Protein AF-A0A813WEJ1-F1 (afdb_monomer_lite)

Sequence (98 aa):
MAIYKSVVPVIDIGNVSFIVNTKKCGKGSIKCVATHADGKEAVVINEKLEEYIYRIKVLVKKTGPLHLHIDYVPPNSNIQLTSKSSKKIKSFNNYLKT

Foldseek 3Di:
DDDPPPPDPPPPCQKDKDKFFCVVVPQFDKDKWKAFPVRDTWDWDWADDDRGIIMIMTGDPDDDDMDMDMDTGHPPPPPPDDPDDDDDDPDPPDPPDD

Structure (mmCIF, N/CA/C/O backbone):
data_AF-A0A813WEJ1-F1
#
_entry.id   AF-A0A813WEJ1-F1
#
loop_
_atom_site.group_PDB
_atom_site.id
_atom_site.type_symbol
_atom_site.label_atom_id
_atom_site.label_alt_id
_atom_site.label_comp_id
_atom_site.label_asym_id
_atom_site.label_entity_id
_atom_site.label_seq_id
_atom_site.pdbx_PDB_ins_code
_atom_site.Cartn_x
_atom_site.Cartn_y
_atom_site.Cartn_z
_atom_site.occupancy
_atom_site.B_iso_or_equiv
_atom_site.auth_seq_id
_atom_site.auth_comp_id
_atom_site.auth_asym_id
_atom_site.auth_atom_id
_atom_site.pdbx_PDB_model_num
ATOM 1 N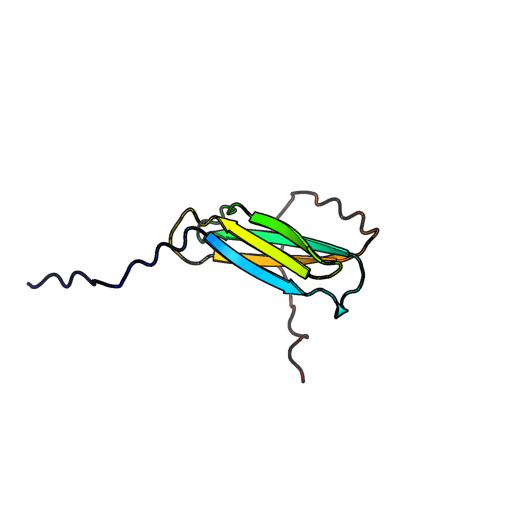 N . MET A 1 1 ? 10.778 -18.498 -42.427 1.00 39.62 1 MET A N 1
ATOM 2 C CA . MET A 1 1 ? 10.927 -18.476 -40.956 1.00 39.62 1 MET A CA 1
ATOM 3 C C . MET A 1 1 ? 9.915 -17.467 -40.423 1.00 39.62 1 MET A C 1
ATOM 5 O O . MET A 1 1 ? 10.108 -16.275 -40.614 1.00 39.62 1 MET A O 1
ATOM 9 N N . ALA A 1 2 ? 8.764 -17.923 -39.925 1.00 41.25 2 ALA A N 1
ATOM 10 C CA . ALA A 1 2 ? 7.705 -17.024 -39.467 1.00 41.25 2 ALA A CA 1
ATOM 11 C C . ALA A 1 2 ? 8.051 -16.509 -38.064 1.00 41.25 2 ALA A C 1
ATOM 13 O O . ALA A 1 2 ? 8.166 -17.290 -37.122 1.00 41.25 2 ALA A O 1
ATOM 14 N N . ILE A 1 3 ? 8.255 -15.198 -37.937 1.00 49.69 3 ILE A N 1
ATOM 15 C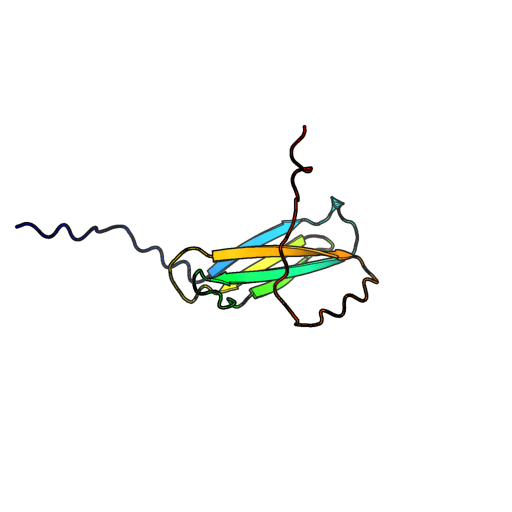 CA . ILE A 1 3 ? 8.435 -14.534 -36.646 1.00 49.69 3 ILE A CA 1
ATOM 16 C C . ILE A 1 3 ? 7.047 -14.464 -36.007 1.00 49.69 3 ILE A C 1
ATOM 18 O O . ILE A 1 3 ? 6.236 -13.612 -36.369 1.00 49.69 3 ILE A O 1
ATOM 22 N N . TYR A 1 4 ? 6.756 -15.372 -35.076 1.00 48.31 4 TYR A N 1
ATOM 23 C CA . TYR A 1 4 ? 5.585 -15.257 -34.213 1.00 48.31 4 TYR A CA 1
ATOM 24 C C . TYR A 1 4 ? 5.778 -14.026 -33.317 1.00 48.31 4 TYR A C 1
ATOM 26 O O . TYR A 1 4 ? 6.346 -14.106 -32.229 1.00 48.31 4 TYR A O 1
ATOM 34 N N . LYS A 1 5 ? 5.327 -12.853 -33.783 1.00 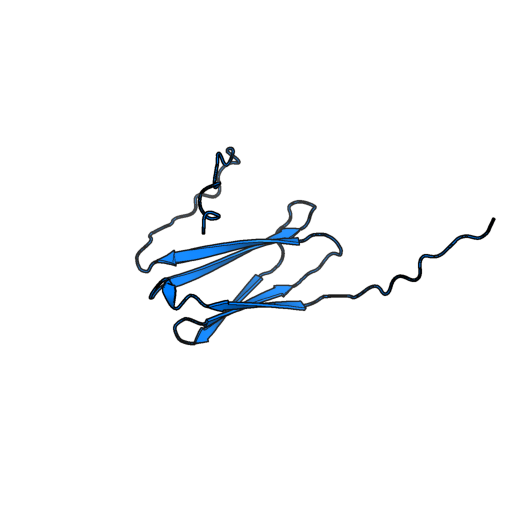55.38 5 LYS A N 1
ATOM 35 C CA . LYS A 1 5 ? 5.048 -11.724 -32.893 1.00 55.38 5 LYS A CA 1
ATOM 36 C C . LYS A 1 5 ? 3.919 -12.187 -31.987 1.00 55.38 5 LYS A C 1
ATOM 38 O O . LYS A 1 5 ? 2.766 -12.227 -32.395 1.00 55.38 5 LYS A O 1
ATOM 43 N N . SER A 1 6 ? 4.284 -12.603 -30.785 1.00 51.44 6 SER A N 1
ATOM 44 C CA . SER A 1 6 ? 3.361 -12.889 -29.701 1.00 51.44 6 SER A CA 1
ATOM 45 C C . SER A 1 6 ? 2.530 -11.632 -29.436 1.00 51.44 6 SER A C 1
ATOM 47 O O . SER A 1 6 ? 2.971 -10.735 -28.720 1.00 51.44 6 SER A O 1
ATOM 49 N N . VAL A 1 7 ? 1.353 -11.532 -30.060 1.00 58.41 7 VAL A N 1
ATOM 50 C CA . VAL A 1 7 ? 0.363 -10.475 -29.811 1.00 58.41 7 VAL A CA 1
ATOM 51 C C . VAL A 1 7 ? -0.342 -10.810 -28.499 1.00 58.41 7 VAL A C 1
ATOM 53 O O . VAL A 1 7 ? -1.535 -11.095 -28.461 1.00 58.41 7 VAL A O 1
ATOM 56 N N . VAL A 1 8 ? 0.419 -10.873 -27.406 1.00 52.88 8 VAL A N 1
ATOM 57 C CA . VAL A 1 8 ? -0.195 -10.890 -26.079 1.00 52.88 8 VAL A CA 1
ATOM 58 C C . VAL A 1 8 ? -0.687 -9.468 -25.839 1.00 52.88 8 VAL A C 1
ATOM 60 O O . VAL A 1 8 ? 0.092 -8.535 -26.063 1.00 52.88 8 VAL A O 1
ATOM 63 N N . PRO A 1 9 ? -1.942 -9.259 -25.420 1.00 50.44 9 PRO A N 1
ATOM 64 C CA . PRO A 1 9 ? -2.391 -7.935 -25.022 1.00 50.44 9 PRO A CA 1
ATOM 65 C C . PRO A 1 9 ? -1.458 -7.395 -23.935 1.00 50.44 9 PRO A C 1
ATOM 67 O O . PRO A 1 9 ? -1.332 -7.973 -22.855 1.00 50.44 9 PRO A O 1
ATOM 70 N N . VAL A 1 10 ? -0.778 -6.289 -24.238 1.00 53.69 10 VAL A N 1
ATOM 71 C CA . VAL A 1 10 ? -0.018 -5.533 -23.244 1.00 53.69 10 VAL A CA 1
ATOM 72 C C . VAL A 1 10 ? -1.037 -4.726 -22.454 1.00 53.69 10 VAL A C 1
ATOM 74 O O . VAL A 1 10 ? -1.529 -3.702 -22.919 1.00 53.69 10 VAL A O 1
ATOM 77 N N . ILE A 1 11 ? -1.404 -5.230 -21.278 1.00 53.50 11 ILE A N 1
ATOM 78 C CA . ILE A 1 11 ? -2.221 -4.477 -20.331 1.00 53.50 11 ILE A CA 1
ATOM 79 C C . ILE A 1 11 ? -1.284 -3.493 -19.633 1.00 53.50 11 ILE A C 1
ATOM 81 O O . ILE A 1 11 ? -0.471 -3.884 -18.794 1.00 53.50 11 ILE A O 1
ATOM 85 N N . ASP A 1 12 ? -1.384 -2.218 -20.002 1.00 59.19 12 ASP A N 1
ATOM 86 C CA . ASP A 1 12 ? -0.700 -1.141 -19.295 1.00 59.19 12 ASP A CA 1
ATOM 87 C C . ASP A 1 12 ? -1.458 -0.840 -17.998 1.00 59.19 12 ASP A C 1
ATOM 89 O O . ASP A 1 12 ? -2.426 -0.079 -17.963 1.00 59.19 12 ASP A O 1
ATOM 93 N N . ILE A 1 13 ? -1.061 -1.509 -16.917 1.00 66.25 13 ILE A N 1
ATOM 94 C CA . ILE A 1 13 ? -1.622 -1.256 -15.591 1.00 66.25 13 ILE A CA 1
ATOM 95 C C . ILE A 1 13 ? -0.858 -0.088 -14.961 1.00 66.25 13 ILE A C 1
ATOM 97 O O . ILE A 1 13 ? -0.131 -0.260 -13.985 1.00 66.25 13 ILE A O 1
ATOM 101 N N . GLY A 1 14 ? -1.013 1.113 -15.522 1.00 69.69 14 GLY A N 1
ATOM 102 C CA . GLY A 1 14 ? -0.353 2.318 -15.004 1.00 69.69 14 GLY A CA 1
ATOM 103 C C . GLY A 1 14 ? -0.775 2.668 -13.569 1.00 69.69 14 GLY A C 1
ATOM 104 O O . GLY A 1 14 ? -0.007 3.278 -12.825 1.00 69.69 14 GLY A O 1
ATOM 105 N N . ASN A 1 15 ? -1.969 2.221 -13.159 1.00 80.19 15 ASN A N 1
ATOM 106 C CA . ASN A 1 15 ? -2.530 2.428 -11.828 1.00 80.19 15 ASN A CA 1
ATOM 107 C C . ASN A 1 15 ? -3.131 1.131 -11.283 1.00 80.19 15 ASN A C 1
ATOM 109 O O . ASN A 1 15 ? -4.143 0.648 -11.790 1.00 80.19 15 ASN A O 1
ATOM 113 N N . VAL A 1 16 ? -2.551 0.611 -10.203 1.00 85.56 16 VAL A N 1
ATOM 114 C CA . VAL A 1 16 ? -3.143 -0.484 -9.423 1.00 85.56 16 VAL A CA 1
ATOM 115 C C . VAL A 1 16 ? -3.638 0.081 -8.100 1.00 85.56 16 VAL A C 1
ATOM 117 O O . VAL A 1 16 ? -2.939 0.877 -7.473 1.00 85.56 16 VAL A O 1
ATOM 120 N N . SER A 1 17 ? -4.819 -0.333 -7.641 1.00 89.19 17 SER A N 1
ATOM 121 C CA . SER A 1 17 ? -5.307 0.050 -6.316 1.00 89.19 17 SER A CA 1
ATOM 122 C C . SER A 1 17 ? -5.850 -1.129 -5.526 1.00 89.19 17 SER A C 1
ATOM 124 O O . SER A 1 17 ? -6.592 -1.944 -6.069 1.00 89.19 17 SER A O 1
ATOM 126 N N . PHE A 1 18 ? -5.535 -1.162 -4.236 1.00 90.50 18 PHE A N 1
ATOM 127 C CA . PHE A 1 18 ? -5.941 -2.202 -3.296 1.00 90.50 18 PHE A CA 1
ATOM 128 C C . PHE A 1 18 ? -6.692 -1.580 -2.126 1.00 90.50 18 PHE A C 1
ATOM 130 O O . PHE A 1 18 ? -6.366 -0.470 -1.700 1.00 90.50 18 PHE A O 1
ATOM 137 N N . ILE A 1 19 ? -7.663 -2.310 -1.582 1.00 94.75 19 ILE A N 1
ATOM 138 C CA . ILE A 1 19 ? -8.322 -1.950 -0.328 1.00 94.75 19 ILE A CA 1
ATOM 139 C C . ILE A 1 19 ? -7.742 -2.806 0.793 1.00 94.75 19 ILE A C 1
ATOM 141 O O . ILE A 1 19 ? -7.733 -4.032 0.705 1.00 94.75 19 ILE A O 1
ATOM 145 N N . VAL A 1 20 ? -7.280 -2.152 1.855 1.00 94.19 20 VAL A N 1
ATOM 146 C CA . VAL A 1 20 ? -6.796 -2.787 3.080 1.00 94.19 20 VAL A CA 1
ATOM 147 C C . VAL A 1 20 ? -7.783 -2.487 4.195 1.00 94.19 20 VAL A C 1
ATOM 149 O O . VAL A 1 20 ? -8.032 -1.328 4.525 1.00 94.19 20 VAL A O 1
ATOM 152 N N . ASN A 1 21 ? -8.343 -3.546 4.773 1.00 95.00 21 ASN A N 1
ATOM 153 C CA . ASN A 1 21 ? -9.248 -3.468 5.910 1.00 95.00 21 ASN A CA 1
ATOM 154 C C . ASN A 1 21 ? -8.510 -3.890 7.184 1.00 95.00 21 ASN A C 1
ATOM 156 O O . ASN A 1 21 ? -8.151 -5.056 7.343 1.00 95.00 21 ASN A O 1
ATOM 160 N N . THR A 1 22 ? -8.312 -2.946 8.100 1.00 93.94 22 THR A N 1
ATOM 161 C CA . THR A 1 22 ? -7.597 -3.149 9.366 1.00 93.94 22 THR A CA 1
ATOM 162 C C . THR A 1 22 ? -8.537 -3.253 10.565 1.00 93.94 22 THR A C 1
ATOM 164 O O . THR A 1 22 ? -8.088 -3.139 11.703 1.00 93.94 22 THR A O 1
ATOM 167 N N . LYS A 1 23 ? -9.843 -3.490 10.359 1.00 93.31 23 LYS A N 1
ATOM 168 C CA . LYS A 1 23 ? -10.846 -3.477 11.443 1.00 93.31 23 LYS A CA 1
ATOM 169 C C . LYS A 1 23 ? -10.504 -4.445 12.577 1.00 93.31 23 LYS A C 1
ATOM 171 O O . LYS A 1 23 ? -10.742 -4.139 13.739 1.00 93.31 23 LYS A O 1
ATOM 176 N N . LYS A 1 24 ? -9.909 -5.598 12.252 1.00 93.19 24 LYS A N 1
ATOM 177 C CA . LYS A 1 24 ? -9.471 -6.601 13.239 1.00 93.19 24 LYS A CA 1
ATOM 178 C C . LYS A 1 24 ? -8.149 -6.253 13.941 1.00 93.19 24 LYS A C 1
ATOM 180 O O . LYS A 1 24 ? -7.840 -6.867 14.954 1.00 93.19 24 LYS A O 1
ATOM 185 N N . CYS A 1 25 ? -7.382 -5.293 13.426 1.00 89.06 25 CYS A N 1
ATOM 186 C CA . CYS A 1 25 ? -6.105 -4.853 13.999 1.00 89.06 25 CYS A CA 1
ATOM 187 C C . CYS A 1 25 ? -6.273 -3.725 15.034 1.00 89.06 25 CYS A C 1
ATOM 189 O O . CYS A 1 25 ? -5.344 -3.443 15.790 1.00 89.06 25 CYS A O 1
ATOM 191 N N . GLY A 1 26 ? -7.450 -3.091 15.082 1.00 88.44 26 GLY A N 1
ATOM 192 C CA . GLY A 1 26 ? -7.726 -1.934 15.930 1.00 88.44 26 GLY A CA 1
ATOM 193 C C . GLY A 1 26 ? -7.313 -0.608 15.284 1.00 88.44 26 GLY A C 1
ATOM 194 O O . GLY A 1 26 ? -7.115 -0.513 14.071 1.00 88.44 26 GLY A O 1
ATOM 195 N N . LYS A 1 27 ? -7.246 0.451 16.098 1.00 87.69 27 LYS A N 1
ATOM 196 C CA . LYS A 1 27 ? -6.832 1.788 15.644 1.00 87.69 27 LYS A CA 1
ATOM 197 C C . LYS A 1 27 ? -5.347 1.773 15.307 1.00 87.69 27 LYS A C 1
ATOM 199 O O . LYS A 1 27 ? -4.580 1.302 16.127 1.00 87.69 27 LYS A O 1
ATOM 204 N N . GLY A 1 28 ? -4.945 2.344 14.175 1.00 89.31 28 GLY A N 1
ATOM 205 C CA . GLY A 1 28 ? -3.546 2.418 13.749 1.00 89.31 28 GLY A CA 1
ATOM 206 C C . GLY A 1 28 ? -3.403 3.103 12.391 1.00 89.31 28 GLY A C 1
ATOM 207 O O . GLY A 1 28 ? -4.290 3.849 11.963 1.00 89.31 28 GLY A O 1
ATOM 208 N N . SER A 1 29 ? -2.295 2.856 11.705 1.00 90.88 29 SER A N 1
ATOM 209 C CA . SER A 1 29 ? -2.084 3.243 10.310 1.00 90.88 29 SER A CA 1
ATOM 210 C C . SER A 1 29 ? -1.509 2.080 9.504 1.00 90.88 29 SER A C 1
ATOM 212 O O . SER A 1 29 ? -1.189 1.022 10.044 1.00 90.88 29 SER A O 1
ATOM 214 N N . ILE A 1 30 ? -1.423 2.260 8.189 1.00 91.81 30 ILE A N 1
ATOM 215 C CA . ILE A 1 30 ? -0.752 1.316 7.302 1.00 91.81 30 ILE A CA 1
ATOM 216 C C . ILE A 1 30 ? 0.467 1.978 6.677 1.00 91.81 30 ILE A C 1
ATOM 218 O O . ILE A 1 30 ? 0.463 3.175 6.368 1.00 91.81 30 ILE A O 1
ATOM 222 N N . LYS A 1 31 ? 1.494 1.176 6.436 1.00 92.00 31 LYS A N 1
ATOM 223 C CA . LYS A 1 31 ? 2.627 1.536 5.597 1.00 92.00 31 LYS A CA 1
ATOM 224 C C . LYS A 1 31 ? 2.685 0.550 4.444 1.00 92.00 31 LYS A C 1
ATOM 226 O O . LYS A 1 31 ? 2.491 -0.642 4.638 1.00 92.00 31 LYS A O 1
ATOM 231 N N . CYS A 1 32 ? 2.949 1.048 3.244 1.00 93.94 32 CYS A N 1
ATOM 232 C CA . CYS A 1 32 ? 3.148 0.200 2.084 1.00 93.94 32 CYS A CA 1
ATOM 233 C C . CYS A 1 32 ? 4.403 0.635 1.339 1.00 93.94 32 CYS A C 1
ATOM 235 O O . CYS A 1 32 ? 4.624 1.828 1.134 1.00 93.94 32 CYS A O 1
ATOM 237 N N . VAL A 1 33 ? 5.211 -0.350 0.964 1.00 94.19 33 VAL A N 1
ATOM 238 C CA . VAL A 1 33 ? 6.351 -0.200 0.065 1.00 94.19 33 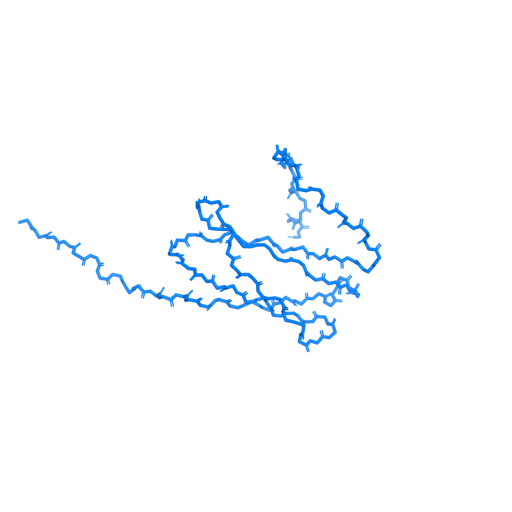VAL A CA 1
ATOM 239 C C . VAL A 1 33 ? 6.100 -1.112 -1.125 1.00 94.19 33 VAL A C 1
ATOM 241 O O . VAL A 1 33 ? 5.738 -2.277 -0.952 1.00 94.19 33 VAL A O 1
ATOM 244 N N . ALA A 1 34 ? 6.273 -0.581 -2.329 1.00 92.31 34 ALA A N 1
ATOM 245 C CA . ALA A 1 34 ? 6.195 -1.350 -3.560 1.00 92.31 34 ALA A CA 1
ATOM 246 C C . ALA A 1 34 ? 7.554 -1.310 -4.253 1.00 92.31 34 ALA A C 1
ATOM 248 O O . ALA A 1 34 ? 8.136 -0.237 -4.397 1.00 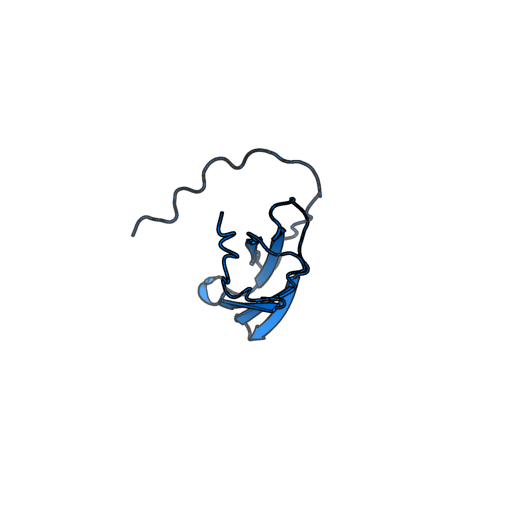92.31 34 ALA A O 1
ATOM 249 N N . THR A 1 35 ? 8.060 -2.458 -4.689 1.00 93.81 35 THR A N 1
ATOM 250 C CA . THR A 1 35 ? 9.400 -2.580 -5.274 1.00 93.81 35 THR A CA 1
ATOM 251 C C . THR A 1 35 ? 9.328 -3.337 -6.592 1.00 93.81 35 THR A C 1
ATOM 253 O O . THR A 1 35 ? 8.758 -4.428 -6.669 1.00 93.81 35 THR A O 1
ATOM 256 N N . HIS A 1 36 ? 9.892 -2.747 -7.642 1.00 90.69 36 HIS A N 1
ATOM 257 C CA . HIS A 1 36 ? 10.044 -3.375 -8.950 1.00 90.69 36 HIS A CA 1
ATOM 258 C C . HIS A 1 36 ? 11.101 -4.488 -8.907 1.00 90.69 36 HIS A C 1
ATOM 260 O O . HIS A 1 36 ? 11.945 -4.532 -8.013 1.00 90.69 36 HIS A O 1
ATOM 266 N N . ALA A 1 37 ? 11.103 -5.367 -9.911 1.00 88.31 37 ALA A N 1
ATOM 267 C CA . ALA A 1 37 ? 12.086 -6.449 -10.025 1.00 88.31 37 ALA A CA 1
ATOM 268 C C . ALA A 1 37 ? 13.560 -5.978 -10.064 1.00 88.31 37 ALA A C 1
ATOM 270 O O . ALA A 1 37 ? 14.457 -6.748 -9.738 1.00 88.31 37 ALA A O 1
ATOM 271 N N . ASP A 1 38 ? 13.820 -4.717 -10.428 1.00 89.19 38 ASP A N 1
ATOM 272 C CA . ASP A 1 38 ? 15.157 -4.104 -10.402 1.00 89.19 38 ASP A CA 1
ATOM 273 C C . ASP A 1 38 ? 15.562 -3.561 -9.015 1.00 89.19 38 ASP A C 1
ATOM 275 O O . ASP A 1 38 ? 16.610 -2.930 -8.878 1.00 89.19 38 ASP A O 1
ATOM 279 N N . GLY A 1 39 ? 14.727 -3.775 -7.994 1.00 89.94 39 GLY A N 1
ATOM 280 C CA . GLY A 1 39 ? 14.945 -3.307 -6.629 1.00 89.94 39 GLY A CA 1
ATOM 281 C C . GLY A 1 39 ? 14.571 -1.842 -6.392 1.00 89.94 39 GLY A C 1
ATOM 282 O O . GLY A 1 39 ? 14.709 -1.370 -5.264 1.00 89.94 39 GLY A O 1
ATOM 283 N N . LYS A 1 40 ? 14.095 -1.105 -7.406 1.00 91.56 40 LYS A N 1
ATOM 284 C CA . LYS A 1 40 ? 13.673 0.293 -7.231 1.00 91.56 40 LYS A CA 1
ATOM 285 C C . LYS A 1 40 ? 12.257 0.375 -6.678 1.00 91.56 40 LYS A C 1
ATOM 287 O O . LYS A 1 40 ? 11.373 -0.381 -7.079 1.00 91.56 40 LYS A O 1
ATOM 292 N N . GLU A 1 41 ? 12.032 1.334 -5.788 1.00 92.19 41 GLU A N 1
ATOM 293 C CA . GLU A 1 41 ? 10.706 1.581 -5.227 1.00 92.19 41 GLU A CA 1
ATOM 294 C C . GLU A 1 41 ? 9.775 2.240 -6.258 1.00 92.19 41 GLU A C 1
ATOM 296 O O . GLU A 1 41 ? 10.165 3.152 -6.994 1.00 92.19 41 GLU A O 1
ATOM 301 N N . ALA A 1 42 ? 8.535 1.758 -6.312 1.00 91.06 42 ALA A N 1
ATOM 302 C CA . ALA A 1 42 ? 7.437 2.385 -7.030 1.00 91.06 42 ALA A CA 1
ATOM 303 C C . ALA A 1 42 ? 6.766 3.440 -6.141 1.00 91.06 42 ALA A C 1
ATOM 305 O O . ALA A 1 42 ? 6.846 3.394 -4.913 1.00 91.06 42 ALA A O 1
ATOM 306 N N . VAL A 1 43 ? 6.062 4.388 -6.760 1.00 92.69 43 VAL A N 1
ATOM 307 C CA . VAL A 1 43 ? 5.335 5.410 -6.001 1.00 92.69 43 VAL A CA 1
ATOM 308 C C . VAL A 1 43 ? 4.067 4.793 -5.425 1.00 92.69 43 VAL A C 1
ATOM 310 O O . VAL A 1 43 ? 3.250 4.238 -6.163 1.00 92.69 43 VAL A O 1
ATOM 313 N N . VAL A 1 44 ? 3.899 4.936 -4.113 1.00 93.56 44 VAL A N 1
ATOM 314 C CA . VAL A 1 44 ? 2.733 4.455 -3.372 1.00 93.56 44 VAL A CA 1
ATOM 315 C C . VAL A 1 44 ? 2.006 5.635 -2.736 1.00 93.56 44 VAL A C 1
ATOM 317 O O . VAL A 1 44 ? 2.626 6.495 -2.113 1.00 93.56 44 VAL A O 1
ATOM 320 N N . ILE A 1 45 ? 0.684 5.665 -2.884 1.00 92.69 45 ILE A N 1
ATOM 321 C CA . ILE A 1 45 ? -0.203 6.659 -2.282 1.00 92.69 45 ILE A CA 1
ATOM 322 C C . ILE A 1 45 ? -1.155 5.925 -1.341 1.00 92.69 45 ILE A C 1
ATOM 324 O O . ILE A 1 45 ? -1.940 5.083 -1.781 1.00 92.69 45 ILE A O 1
ATOM 328 N N . ASN A 1 46 ? -1.098 6.270 -0.056 1.00 91.75 46 ASN A N 1
ATOM 329 C CA . ASN A 1 46 ? -1.986 5.728 0.966 1.00 91.75 46 ASN A CA 1
ATOM 330 C C . ASN A 1 46 ? -3.102 6.734 1.250 1.00 91.75 46 ASN A C 1
ATOM 332 O O . ASN A 1 46 ? -2.844 7.849 1.697 1.00 91.75 46 ASN A O 1
ATOM 336 N N . GLU A 1 47 ? -4.341 6.328 1.011 1.00 92.00 47 GLU A N 1
ATOM 337 C CA . GLU A 1 47 ? -5.537 7.138 1.216 1.00 92.00 47 GLU A CA 1
ATOM 338 C C . GLU A 1 47 ? -6.401 6.476 2.294 1.00 92.00 47 GLU A C 1
ATOM 340 O O . GLU A 1 47 ? -6.806 5.321 2.150 1.00 92.00 47 GLU A O 1
ATOM 345 N N . LYS A 1 48 ? -6.671 7.178 3.398 1.00 93.50 48 LYS A N 1
ATOM 346 C CA . LYS A 1 48 ? -7.601 6.690 4.423 1.00 93.50 48 LYS A CA 1
ATOM 347 C C . LYS A 1 48 ? -9.027 6.993 3.964 1.00 93.50 48 LYS A C 1
ATOM 349 O O . LYS A 1 48 ? -9.363 8.159 3.798 1.00 93.50 48 LYS A O 1
ATOM 354 N N . LEU A 1 49 ? -9.835 5.954 3.759 1.00 93.81 49 LEU A N 1
ATOM 355 C CA . LEU A 1 49 ? -11.225 6.092 3.315 1.00 93.81 49 LEU A CA 1
ATOM 356 C C . LEU A 1 49 ? -12.187 6.156 4.506 1.00 93.81 49 LEU A C 1
ATOM 358 O O . LEU A 1 49 ? -13.032 7.038 4.577 1.00 93.81 49 LEU A O 1
ATOM 362 N N . GLU A 1 50 ? -12.022 5.241 5.461 1.00 92.56 50 GLU A N 1
ATOM 363 C CA . GLU A 1 50 ? -12.838 5.144 6.678 1.00 92.56 50 GLU A CA 1
ATOM 364 C C . GLU A 1 50 ? -11.940 4.832 7.888 1.00 92.56 50 GLU A C 1
ATOM 366 O O . GLU A 1 50 ? -10.721 4.713 7.746 1.00 92.56 50 GLU A O 1
ATOM 371 N N . GLU A 1 51 ? -12.507 4.679 9.094 1.00 88.38 51 GLU A N 1
ATOM 372 C CA . GLU A 1 51 ? -11.729 4.475 10.331 1.00 88.38 51 GLU A CA 1
ATOM 373 C C . GLU A 1 51 ? -10.710 3.324 10.220 1.00 88.38 51 GLU A C 1
ATOM 375 O O . GLU A 1 51 ? -9.587 3.470 10.707 1.00 88.38 51 GLU A O 1
ATOM 380 N N . TYR A 1 52 ? -11.071 2.252 9.502 1.00 92.75 52 TYR A N 1
ATOM 381 C CA . TYR A 1 52 ? -10.269 1.034 9.326 1.00 92.75 52 TYR A CA 1
ATOM 382 C C . TYR A 1 52 ? -10.065 0.619 7.864 1.00 92.75 52 TYR A C 1
ATOM 384 O O . TYR A 1 52 ? -9.600 -0.491 7.599 1.00 92.75 52 TYR A O 1
ATOM 392 N N . ILE A 1 53 ? -10.461 1.461 6.909 1.00 94.25 53 ILE A N 1
ATOM 393 C CA . ILE A 1 53 ? -10.394 1.143 5.481 1.00 94.25 53 ILE A CA 1
ATOM 394 C C . ILE A 1 53 ? -9.418 2.098 4.813 1.00 94.25 53 ILE A C 1
ATOM 396 O O . ILE A 1 53 ? -9.594 3.317 4.851 1.00 94.25 53 ILE A O 1
ATOM 400 N N . TYR A 1 54 ? -8.406 1.531 4.167 1.00 94.44 54 TYR A N 1
ATOM 401 C CA . TYR A 1 54 ? -7.384 2.269 3.441 1.00 94.44 54 TYR A CA 1
ATOM 402 C C . TYR A 1 54 ? -7.358 1.827 1.986 1.00 94.44 54 TYR A C 1
ATOM 404 O O . TYR A 1 54 ? -7.486 0.641 1.685 1.00 94.44 54 TYR A O 1
ATOM 412 N N . ARG A 1 55 ? -7.142 2.775 1.080 1.00 94.31 55 ARG A N 1
ATOM 413 C CA . ARG A 1 55 ? -6.828 2.508 -0.318 1.00 94.31 55 ARG A CA 1
ATOM 414 C C . ARG A 1 55 ? -5.344 2.755 -0.550 1.00 94.31 55 ARG A C 1
ATOM 416 O O . ARG A 1 55 ? -4.856 3.860 -0.335 1.00 94.31 55 ARG A O 1
ATOM 423 N N . ILE A 1 56 ? -4.644 1.733 -1.024 1.00 94.19 56 ILE A N 1
ATOM 424 C CA . ILE A 1 56 ? -3.259 1.836 -1.486 1.00 94.19 56 ILE A CA 1
ATOM 425 C C . ILE A 1 56 ? -3.308 1.946 -3.002 1.00 94.19 56 ILE A C 1
ATOM 427 O O . ILE A 1 56 ? -3.799 1.027 -3.655 1.00 94.19 56 ILE A O 1
ATOM 431 N N . LYS A 1 57 ? -2.811 3.046 -3.567 1.00 92.94 57 LYS A N 1
ATOM 432 C CA . LYS A 1 57 ? -2.614 3.197 -5.015 1.00 92.94 57 LYS A CA 1
ATOM 433 C C . LYS A 1 57 ? -1.132 3.079 -5.323 1.00 92.94 57 LYS A C 1
ATOM 435 O O . LYS A 1 57 ? -0.321 3.738 -4.677 1.00 92.94 57 LYS A O 1
ATOM 440 N N . VAL A 1 58 ? -0.787 2.273 -6.315 1.00 91.56 58 VAL A N 1
ATOM 441 C CA . VAL A 1 58 ? 0.589 2.101 -6.775 1.00 91.56 58 VAL A CA 1
ATOM 442 C C . VAL A 1 58 ? 0.682 2.551 -8.223 1.00 91.56 58 VAL A C 1
ATOM 444 O O . VAL A 1 58 ? -0.049 2.050 -9.080 1.00 91.56 58 VAL A O 1
ATOM 447 N N . LEU A 1 59 ? 1.571 3.511 -8.474 1.00 89.88 59 LEU A N 1
ATOM 448 C CA . LEU A 1 59 ? 1.851 4.024 -9.813 1.00 89.88 59 LEU A CA 1
ATOM 449 C C . LEU A 1 59 ? 2.987 3.200 -10.416 1.00 89.88 59 LEU A C 1
ATOM 451 O O . LEU A 1 59 ? 4.156 3.353 -10.041 1.00 89.88 59 LEU A O 1
ATOM 455 N N . VAL A 1 60 ? 2.640 2.306 -11.336 1.00 87.25 60 VAL A N 1
ATOM 456 C CA . VAL A 1 60 ? 3.587 1.365 -11.936 1.00 87.25 60 VAL A CA 1
ATOM 457 C C . VAL A 1 60 ? 4.212 2.020 -13.162 1.00 87.25 60 VAL A C 1
ATOM 459 O O . VAL A 1 60 ? 3.538 2.293 -14.146 1.00 87.25 60 VAL A O 1
ATOM 462 N N . LYS A 1 61 ? 5.522 2.286 -13.110 1.00 83.62 61 LYS A N 1
ATOM 463 C CA . LYS A 1 61 ? 6.256 2.935 -14.217 1.00 83.62 61 LYS A CA 1
ATOM 464 C C . LYS A 1 61 ? 6.967 1.958 -15.152 1.00 83.62 61 LYS A C 1
ATOM 466 O O . LYS A 1 61 ? 7.581 2.378 -16.128 1.00 83.62 61 LYS A O 1
ATOM 471 N N . LYS A 1 62 ? 6.972 0.670 -14.807 1.00 80.38 62 LYS A N 1
ATOM 472 C CA . LYS A 1 62 ? 7.694 -0.382 -15.523 1.00 80.38 62 LYS A CA 1
ATOM 473 C C . LYS A 1 62 ? 6.881 -1.660 -15.517 1.00 80.38 62 LYS A C 1
ATOM 475 O O . LYS A 1 62 ? 6.356 -2.048 -14.476 1.00 80.38 62 LYS A O 1
ATOM 480 N N . THR A 1 63 ? 6.849 -2.333 -16.656 1.00 80.81 63 THR A N 1
ATOM 481 C CA . THR A 1 63 ? 6.270 -3.668 -16.786 1.00 80.81 63 THR A CA 1
ATOM 482 C C . THR A 1 63 ? 7.110 -4.701 -16.040 1.00 80.81 63 THR A C 1
ATOM 484 O O . THR A 1 63 ? 8.340 -4.620 -16.037 1.00 80.81 63 THR A O 1
ATOM 487 N N . GLY A 1 64 ? 6.451 -5.706 -15.472 1.00 83.06 64 GLY A N 1
ATOM 488 C CA . GLY A 1 64 ? 7.093 -6.823 -14.783 1.00 83.06 64 GLY A CA 1
ATOM 489 C C . GLY A 1 64 ? 6.568 -7.013 -13.359 1.00 83.06 64 GLY A C 1
ATOM 490 O O . GLY A 1 64 ? 5.661 -6.294 -12.934 1.00 83.06 64 GLY A O 1
ATOM 491 N N . PRO A 1 65 ? 7.117 -7.992 -12.620 1.00 86.00 65 PRO A N 1
ATOM 492 C CA . PRO A 1 65 ? 6.701 -8.266 -11.253 1.00 86.00 65 PRO A CA 1
ATOM 493 C C . PRO A 1 65 ? 6.915 -7.060 -10.335 1.00 86.00 65 PRO A C 1
ATOM 495 O O . PRO A 1 65 ? 7.950 -6.386 -10.389 1.00 86.00 65 PRO A O 1
ATOM 498 N N . LEU A 1 66 ? 5.934 -6.828 -9.466 1.00 88.94 66 LEU A N 1
ATOM 499 C CA . LEU A 1 66 ? 5.971 -5.816 -8.421 1.00 88.94 66 LEU A CA 1
ATOM 500 C C . LEU A 1 66 ? 5.720 -6.496 -7.077 1.00 88.94 66 LEU A C 1
ATOM 502 O O . LEU A 1 66 ? 4.711 -7.177 -6.900 1.00 88.94 66 LEU A O 1
ATOM 506 N N . HIS A 1 67 ? 6.633 -6.306 -6.132 1.00 91.69 67 HIS A N 1
ATOM 507 C CA . HIS A 1 67 ? 6.509 -6.841 -4.782 1.00 91.69 67 HIS A CA 1
ATOM 508 C C . HIS A 1 67 ? 5.937 -5.766 -3.862 1.00 91.69 67 HIS A C 1
ATOM 510 O O . HIS A 1 67 ? 6.501 -4.678 -3.771 1.00 91.69 67 HIS A O 1
ATOM 516 N N . LEU A 1 68 ? 4.829 -6.067 -3.183 1.00 92.44 68 LEU A N 1
ATOM 517 C CA . LEU A 1 68 ? 4.220 -5.181 -2.195 1.00 92.44 68 LEU A CA 1
ATOM 518 C C . LEU A 1 68 ? 4.496 -5.705 -0.786 1.00 92.44 68 LEU A C 1
ATOM 520 O O . LEU A 1 68 ? 4.214 -6.864 -0.485 1.00 92.44 68 LEU A O 1
ATOM 524 N N . HIS A 1 69 ? 4.996 -4.830 0.078 1.00 93.88 69 HIS A N 1
ATOM 525 C CA . HIS A 1 69 ? 5.101 -5.051 1.516 1.00 93.88 69 HIS A CA 1
ATOM 526 C C . HIS A 1 69 ? 4.124 -4.102 2.205 1.00 93.88 69 HIS A C 1
ATOM 528 O O . HIS A 1 69 ? 4.207 -2.890 1.998 1.00 93.88 69 HIS A O 1
ATOM 534 N N . ILE A 1 70 ? 3.177 -4.639 2.975 1.00 92.94 70 ILE A N 1
ATOM 535 C CA . ILE A 1 70 ? 2.163 -3.853 3.685 1.00 92.94 70 ILE A CA 1
ATOM 536 C C . ILE A 1 70 ? 2.268 -4.164 5.175 1.00 92.94 70 ILE A C 1
ATOM 538 O O . ILE A 1 70 ? 2.008 -5.292 5.586 1.00 92.94 70 ILE A O 1
ATOM 542 N N . ASP A 1 71 ? 2.604 -3.146 5.960 1.00 92.56 71 ASP A N 1
ATOM 543 C CA . ASP A 1 71 ? 2.737 -3.227 7.410 1.00 92.56 71 ASP A CA 1
ATOM 544 C C . ASP A 1 71 ? 1.598 -2.475 8.094 1.00 92.56 71 ASP A C 1
ATOM 546 O O . ASP A 1 71 ? 1.256 -1.348 7.721 1.00 92.56 71 ASP A O 1
ATOM 550 N N . TYR A 1 72 ? 1.044 -3.077 9.144 1.00 92.06 72 TYR A N 1
ATOM 551 C CA . TYR A 1 72 ? 0.188 -2.375 10.092 1.00 92.06 72 TYR A CA 1
ATOM 552 C C . TYR A 1 72 ? 1.043 -1.716 11.175 1.00 92.06 72 TYR A C 1
ATOM 554 O O . TYR A 1 72 ? 1.935 -2.341 11.748 1.00 92.06 72 TYR A O 1
ATOM 562 N N . VAL A 1 73 ? 0.743 -0.457 11.473 1.00 91.31 73 VAL A N 1
ATOM 563 C CA . VAL A 1 73 ? 1.467 0.367 12.438 1.00 91.31 73 VAL A CA 1
ATOM 564 C C . VAL A 1 73 ? 0.503 0.725 13.577 1.00 91.31 73 VAL A C 1
ATOM 566 O O . VAL A 1 73 ? -0.415 1.525 13.373 1.00 91.31 73 VAL A O 1
ATOM 569 N N . PRO A 1 74 ? 0.658 0.126 14.772 1.00 88.94 74 PRO A N 1
ATOM 570 C CA . PRO A 1 74 ? -0.172 0.449 15.928 1.00 88.94 74 PRO A CA 1
ATOM 571 C C . PRO A 1 74 ? -0.032 1.923 16.351 1.00 88.94 74 PRO A C 1
ATOM 573 O O . PRO A 1 74 ? 0.998 2.555 16.099 1.00 88.94 74 PRO A O 1
ATOM 576 N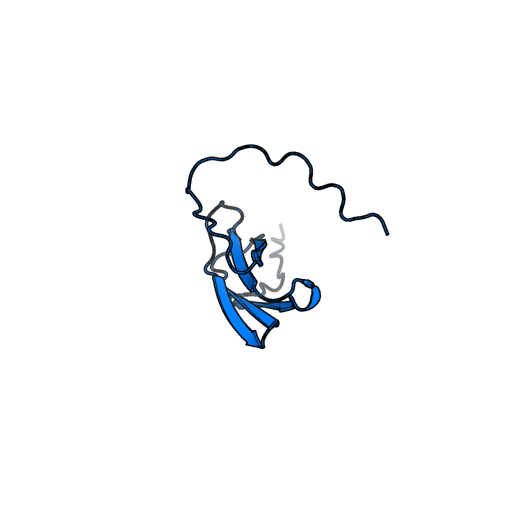 N . PRO A 1 75 ? -1.023 2.491 17.055 1.00 82.25 75 PRO A N 1
ATOM 577 C CA . PRO A 1 75 ? -0.907 3.833 17.595 1.00 82.25 75 PRO A CA 1
ATOM 578 C C . PRO A 1 75 ? 0.159 3.811 18.700 1.00 82.25 75 PRO A C 1
ATOM 580 O O . PRO A 1 75 ? 0.182 2.899 19.523 1.00 82.25 75 PRO A O 1
ATOM 583 N N . ASN A 1 76 ? 1.043 4.811 18.717 1.00 75.25 76 ASN A N 1
ATOM 584 C CA . ASN A 1 76 ? 2.183 4.959 19.643 1.00 75.25 76 ASN A CA 1
ATOM 585 C C . ASN A 1 76 ? 3.430 4.113 19.340 1.00 75.25 76 ASN A C 1
ATOM 587 O O . ASN A 1 76 ? 4.357 4.076 20.151 1.00 75.25 76 ASN A O 1
ATOM 591 N N . SER A 1 77 ? 3.524 3.475 18.173 1.00 66.81 77 SER A N 1
ATOM 592 C CA . SER A 1 77 ? 4.785 2.863 17.763 1.00 66.81 77 SER A CA 1
ATOM 593 C C . SER A 1 77 ? 5.767 3.949 17.285 1.00 66.81 77 SER A C 1
ATOM 595 O O . SER A 1 77 ? 5.669 4.426 16.154 1.00 66.81 77 SER A O 1
ATOM 597 N N . ASN A 1 78 ? 6.728 4.342 18.128 1.00 51.31 78 ASN A N 1
ATOM 598 C CA . ASN A 1 78 ? 7.899 5.135 17.724 1.00 51.31 78 ASN A CA 1
ATOM 599 C C . ASN A 1 78 ? 8.848 4.267 16.876 1.00 51.31 78 ASN A C 1
ATOM 601 O O . ASN A 1 78 ? 9.939 3.903 17.308 1.00 51.31 78 ASN A O 1
ATOM 605 N N . ILE A 1 79 ? 8.425 3.878 15.673 1.00 53.72 79 ILE A N 1
ATOM 606 C CA . ILE A 1 79 ? 9.284 3.139 14.743 1.00 53.72 79 ILE A CA 1
ATOM 607 C C . ILE A 1 79 ? 10.045 4.167 13.908 1.00 53.72 79 ILE A C 1
ATOM 609 O O . ILE A 1 79 ? 9.633 4.561 12.818 1.00 53.72 79 ILE A O 1
ATOM 613 N N . GLN A 1 80 ? 11.177 4.612 14.447 1.00 39.72 80 GLN A N 1
ATOM 614 C CA . GLN A 1 80 ? 12.199 5.326 13.696 1.00 39.72 80 GLN A CA 1
ATOM 615 C C . GLN A 1 80 ? 12.920 4.288 12.819 1.00 39.72 80 GLN A C 1
ATOM 617 O O . GLN A 1 80 ? 13.790 3.557 13.289 1.00 39.72 80 GLN A O 1
ATOM 622 N N . LEU A 1 81 ? 12.519 4.153 11.550 1.00 42.19 81 LEU A N 1
ATOM 623 C CA . LEU A 1 81 ? 13.269 3.321 10.607 1.00 42.19 81 LEU A CA 1
ATOM 624 C C . LEU A 1 81 ? 14.609 3.996 10.314 1.00 42.19 81 LEU A C 1
ATOM 626 O O . LEU A 1 81 ? 14.694 4.918 9.505 1.00 42.19 81 LEU A O 1
ATOM 630 N N . THR A 1 82 ? 15.667 3.503 10.953 1.00 32.47 82 THR A N 1
ATOM 631 C CA . THR A 1 82 ? 17.021 3.701 10.448 1.00 32.47 82 THR A CA 1
ATOM 632 C C . THR A 1 82 ? 17.139 2.922 9.143 1.00 32.47 82 THR A C 1
ATOM 634 O O . THR A 1 82 ? 16.979 1.703 9.082 1.00 32.47 82 THR A O 1
ATOM 637 N N . SER A 1 83 ? 17.386 3.644 8.058 1.00 38.12 83 SER A N 1
ATOM 638 C CA . SER A 1 83 ? 17.691 3.098 6.742 1.00 38.12 83 SER A CA 1
ATOM 639 C C . SER A 1 83 ? 19.081 2.456 6.742 1.00 38.12 83 SER A C 1
ATOM 641 O O . SER A 1 83 ? 20.004 2.964 6.112 1.00 38.12 83 SER A O 1
ATOM 643 N N . LYS A 1 84 ? 19.285 1.345 7.463 1.00 38.12 84 LYS A N 1
ATOM 644 C CA . LYS A 1 84 ? 20.514 0.551 7.329 1.00 38.12 84 LYS A CA 1
ATOM 645 C C . LYS A 1 84 ? 20.273 -0.957 7.392 1.00 38.12 84 LYS A C 1
ATOM 647 O O . LYS A 1 84 ? 20.059 -1.534 8.449 1.00 38.12 84 LYS A O 1
ATOM 652 N N . SER A 1 85 ? 20.560 -1.561 6.240 1.00 33.59 85 SER A N 1
ATOM 653 C CA . SER A 1 85 ? 21.230 -2.851 6.072 1.00 33.59 85 SER A CA 1
ATOM 654 C C . SER A 1 85 ? 20.366 -4.112 6.034 1.00 33.59 85 SER A C 1
ATOM 656 O O . SER A 1 85 ? 19.869 -4.621 7.035 1.00 33.59 85 SER A O 1
ATOM 658 N N . SER A 1 86 ? 20.314 -4.666 4.824 1.00 45.09 86 SER A N 1
ATOM 659 C CA . SER A 1 86 ? 20.082 -6.061 4.477 1.00 45.09 86 SER A CA 1
ATOM 660 C C . SER A 1 86 ? 20.640 -7.040 5.521 1.00 45.09 86 SER A C 1
ATOM 662 O O . SER A 1 86 ? 21.825 -7.370 5.512 1.00 45.09 86 SER A O 1
ATOM 664 N N . LYS A 1 87 ? 19.776 -7.584 6.384 1.00 34.81 87 LYS A N 1
ATOM 665 C CA . LYS A 1 87 ? 20.051 -8.814 7.140 1.00 34.81 87 LYS A CA 1
ATOM 666 C C . LYS A 1 87 ? 18.822 -9.726 7.150 1.00 34.81 87 LYS A C 1
ATOM 668 O O . LYS A 1 87 ? 17.907 -9.556 7.939 1.00 34.81 87 LYS A O 1
ATOM 673 N N . LYS A 1 88 ? 18.864 -10.714 6.248 1.00 34.12 88 LYS A N 1
ATOM 674 C CA . LYS A 1 88 ? 18.396 -12.106 6.400 1.00 34.12 88 LYS A CA 1
ATOM 675 C C . LYS A 1 88 ? 17.122 -12.288 7.252 1.00 34.12 88 LYS A C 1
ATOM 677 O O . LYS A 1 88 ? 17.208 -12.560 8.447 1.00 34.12 88 LYS A O 1
ATOM 682 N N . ILE A 1 89 ? 15.951 -12.237 6.615 1.00 38.81 89 ILE A N 1
ATOM 683 C CA . ILE A 1 89 ? 14.682 -12.648 7.236 1.00 38.81 89 ILE A CA 1
ATOM 684 C C . ILE A 1 89 ? 14.715 -14.174 7.416 1.00 38.81 89 ILE A C 1
ATOM 686 O O . ILE A 1 89 ? 14.590 -14.936 6.458 1.00 38.81 89 ILE A O 1
ATOM 690 N N . LYS A 1 90 ? 14.938 -14.623 8.654 1.00 34.34 90 LYS A N 1
ATOM 691 C CA . LYS A 1 90 ? 14.671 -15.998 9.086 1.00 34.34 90 LYS A CA 1
ATOM 692 C C . LYS A 1 90 ? 13.196 -16.100 9.494 1.00 34.34 90 LYS A C 1
ATOM 694 O O . LYS A 1 90 ? 12.779 -15.409 10.410 1.00 34.34 90 LYS A O 1
ATOM 699 N N . SER A 1 91 ? 12.487 -17.019 8.838 1.00 38.94 91 SER A N 1
ATOM 700 C CA . SER A 1 91 ? 11.261 -17.713 9.266 1.00 38.94 91 SER A CA 1
ATOM 701 C C . SER A 1 91 ? 10.055 -16.866 9.707 1.00 38.94 91 SER A C 1
ATOM 703 O O . SER A 1 91 ? 9.928 -16.492 10.867 1.00 38.94 91 SER A O 1
ATOM 705 N N . PHE A 1 92 ? 9.091 -16.709 8.796 1.00 34.62 92 PHE A N 1
ATOM 706 C CA . PHE A 1 92 ? 7.686 -16.422 9.113 1.00 34.62 92 PHE A CA 1
ATOM 707 C C . PHE A 1 92 ? 6.793 -17.557 8.575 1.00 34.62 92 PHE A C 1
ATOM 709 O O . PHE A 1 92 ? 5.875 -17.340 7.796 1.00 34.62 92 PHE A O 1
ATOM 716 N N . ASN A 1 93 ? 7.067 -18.801 8.982 1.00 36.56 93 ASN A N 1
ATOM 717 C CA . ASN A 1 93 ? 6.168 -19.939 8.749 1.00 36.56 93 ASN A CA 1
ATOM 718 C C . ASN A 1 93 ? 5.385 -20.261 10.025 1.00 36.56 93 ASN A C 1
ATOM 720 O O . ASN A 1 93 ? 5.655 -21.266 10.671 1.00 36.56 93 ASN A O 1
ATOM 724 N N . ASN A 1 94 ? 4.434 -19.404 10.410 1.00 38.91 94 ASN A N 1
ATOM 725 C CA . ASN A 1 94 ? 3.467 -19.770 11.456 1.00 38.91 94 ASN A CA 1
ATOM 726 C C . ASN A 1 94 ? 2.061 -19.158 11.307 1.00 38.91 94 ASN A C 1
ATOM 728 O O . ASN A 1 94 ? 1.271 -19.234 12.238 1.00 38.91 94 ASN A O 1
ATOM 732 N N . TYR A 1 95 ? 1.705 -18.618 10.136 1.00 36.75 95 TYR A N 1
ATOM 733 C CA . TYR A 1 95 ? 0.357 -18.079 9.877 1.00 36.75 95 TYR A CA 1
ATOM 734 C C . TYR A 1 95 ? -0.453 -18.885 8.849 1.00 36.75 95 TYR A C 1
ATOM 736 O O . TYR A 1 95 ? -1.353 -18.354 8.210 1.00 36.75 95 TYR A O 1
ATOM 744 N N . LEU A 1 96 ? -0.159 -20.181 8.700 1.00 37.19 96 LEU A N 1
ATOM 745 C CA . LEU A 1 96 ? -0.965 -21.121 7.912 1.00 37.19 96 LEU A CA 1
ATOM 746 C C . LEU A 1 96 ? -1.098 -22.450 8.669 1.00 37.19 96 LEU A C 1
ATOM 748 O O . LEU A 1 96 ? -0.532 -23.469 8.282 1.00 37.19 96 LEU A O 1
ATOM 752 N N . LYS A 1 97 ? -1.814 -22.415 9.794 1.00 41.47 97 LYS A N 1
ATOM 753 C CA . LYS A 1 97 ? -2.450 -23.596 10.391 1.00 41.47 97 LYS A CA 1
ATOM 754 C C . LYS A 1 97 ? -3.835 -23.196 10.889 1.00 41.47 97 LYS A C 1
ATOM 756 O O . LYS A 1 97 ? -4.007 -22.818 12.044 1.00 41.47 97 LYS A O 1
ATOM 761 N N . THR A 1 98 ? -4.785 -23.268 9.972 1.00 36.47 98 THR A N 1
ATOM 762 C CA . THR A 1 98 ? -6.199 -23.569 10.225 1.00 36.47 98 THR A CA 1
ATOM 763 C C . THR A 1 98 ? -6.568 -24.685 9.281 1.00 36.47 98 THR A C 1
ATOM 765 O O . THR A 1 98 ? -6.187 -24.542 8.096 1.00 36.47 98 THR A O 1
#

pLDDT: mean 73.86, std 22.81, range [32.47, 95.0]

Radius of gyration: 17.96 Å; chains: 1; bounding box: 34×31×61 Å

Organism: NCBI:txid104777

Secondary structure (DSSP, 8-state):
--------------EEEEEEE-TTT-S-EEEEEEEETTSPEEEEEEEEEETTEEEEEEE--SSS-EEEEEEEE-TT------------------S---